Protein AF-A0A8J7K0W6-F1 (afdb_monomer_lite)

pLDDT: mean 81.2, std 17.27, range [36.34, 96.5]

Foldseek 3Di:
DDPDDDDPVQVVVVVVQKHADDPVLLVLLVVVCVVVVQFDWDADPNKIWTAGPVDNVHTQWIQPVHTIGGPVSSVVSVVVVVVVVVVPPDD

Radius of gyration: 14.82 Å; chains: 1; bounding box: 25×44×36 Å

Organism: NCBI:txid2781979

Sequence (91 aa):
MINVNVCSRCIAKRADGLSRASEAMWISALEYVIAERLGTIDEQDGIITVYTGDNPEQILMCNEVGFDIEDTLLETVILKRFKTHKAVSLN

Secondary structure (DSSP, 8-state):
-------HHHHHHHHTTEEE--HHHHHHHHHHHHHHT-EEEEEETTEEEEEESS-TTSEEEE-BTB-EEEHHHHHHHHHHHHHHHTT----

Structure (mmCIF, N/CA/C/O backbone):
data_AF-A0A8J7K0W6-F1
#
_entry.id   AF-A0A8J7K0W6-F1
#
loop_
_atom_site.group_PDB
_atom_site.id
_atom_site.type_symbol
_atom_site.label_atom_id
_atom_site.label_alt_id
_atom_site.label_comp_id
_atom_site.label_asym_id
_atom_site.label_entity_id
_atom_site.label_seq_id
_atom_site.pdbx_PDB_ins_code
_atom_site.Cartn_x
_atom_site.Cartn_y
_atom_site.Cartn_z
_atom_site.occupancy
_atom_site.B_iso_or_equiv
_atom_site.auth_seq_id
_atom_site.auth_comp_id
_atom_site.auth_asym_id
_atom_site.auth_atom_id
_atom_site.pdbx_PDB_model_num
ATOM 1 N N . MET A 1 1 ? 1.271 24.777 -19.746 1.00 41.22 1 MET A N 1
ATOM 2 C CA . MET A 1 1 ? 1.140 23.308 -19.827 1.00 41.22 1 MET A CA 1
ATOM 3 C C . MET A 1 1 ? 2.406 22.721 -19.228 1.00 41.22 1 MET A C 1
ATOM 5 O O . MET A 1 1 ? 3.477 22.996 -19.749 1.00 41.22 1 MET A O 1
ATOM 9 N N . ILE A 1 2 ? 2.312 22.060 -18.074 1.00 36.72 2 ILE A N 1
ATOM 10 C CA . ILE A 1 2 ? 3.480 21.439 -17.435 1.00 36.72 2 ILE A CA 1
ATOM 11 C C . ILE A 1 2 ? 3.722 20.116 -18.160 1.00 36.72 2 ILE A C 1
ATOM 13 O O . ILE A 1 2 ? 2.826 19.276 -18.207 1.00 36.72 2 ILE A O 1
ATOM 17 N N . ASN A 1 3 ? 4.903 19.953 -18.756 1.00 36.34 3 ASN A N 1
ATOM 18 C CA . ASN A 1 3 ? 5.295 18.703 -19.399 1.00 36.34 3 ASN A CA 1
ATOM 19 C C . ASN A 1 3 ? 5.769 17.739 -18.309 1.00 36.34 3 ASN A C 1
ATOM 21 O O . ASN A 1 3 ? 6.909 17.809 -17.852 1.00 36.34 3 ASN A O 1
ATOM 25 N N . VAL A 1 4 ? 4.860 16.888 -17.841 1.00 55.03 4 VAL A N 1
ATOM 26 C CA . VAL A 1 4 ? 5.178 15.847 -16.864 1.00 55.03 4 VAL A CA 1
ATOM 27 C C . VAL A 1 4 ? 5.576 14.595 -17.636 1.00 55.03 4 VAL A C 1
ATOM 29 O O . VAL A 1 4 ? 4.721 13.895 -18.170 1.00 55.03 4 VAL A O 1
ATOM 32 N N . ASN A 1 5 ? 6.877 14.314 -17.698 1.00 55.66 5 ASN A N 1
ATOM 33 C CA . ASN A 1 5 ? 7.371 13.032 -18.192 1.00 55.66 5 ASN A CA 1
ATOM 34 C C . ASN A 1 5 ? 7.375 12.026 -17.040 1.00 55.66 5 ASN A C 1
ATOM 36 O O . ASN A 1 5 ? 8.140 12.155 -16.085 1.00 55.66 5 ASN A O 1
ATOM 40 N N . VAL A 1 6 ? 6.508 11.023 -17.143 1.00 60.06 6 VAL A N 1
ATOM 41 C CA . VAL A 1 6 ? 6.433 9.898 -16.208 1.00 60.06 6 VAL A CA 1
ATOM 42 C C . VAL A 1 6 ? 7.321 8.778 -16.750 1.00 60.06 6 VAL A C 1
ATOM 44 O O . VAL A 1 6 ? 7.254 8.458 -17.936 1.00 60.06 6 VAL A O 1
ATOM 47 N N . CYS A 1 7 ? 8.180 8.185 -15.918 1.00 73.44 7 CYS A N 1
ATOM 48 C CA . CYS A 1 7 ? 9.025 7.083 -16.378 1.00 73.44 7 CYS A CA 1
ATOM 49 C C . CYS A 1 7 ? 8.169 5.849 -16.720 1.00 73.44 7 CYS A C 1
ATOM 51 O O . CYS A 1 7 ? 7.121 5.616 -16.113 1.00 73.44 7 CYS A O 1
ATOM 53 N N . SER A 1 8 ? 8.626 5.031 -17.671 1.00 68.19 8 SER A N 1
ATOM 54 C CA . SER A 1 8 ? 7.897 3.846 -18.156 1.00 68.19 8 SER A CA 1
ATOM 55 C C . SER A 1 8 ? 7.479 2.881 -17.040 1.00 68.19 8 SER A C 1
ATOM 57 O O . SER A 1 8 ? 6.421 2.266 -17.120 1.00 68.19 8 SER A O 1
ATOM 59 N N . ARG A 1 9 ? 8.261 2.802 -15.958 1.00 66.38 9 ARG A N 1
ATOM 60 C CA . ARG A 1 9 ? 7.941 1.997 -14.770 1.00 66.38 9 ARG A CA 1
ATOM 61 C C . ARG A 1 9 ? 6.737 2.517 -13.986 1.00 66.38 9 ARG A C 1
ATOM 63 O O . ARG A 1 9 ? 5.894 1.721 -13.596 1.00 66.38 9 ARG A O 1
ATOM 70 N N . CYS A 1 10 ? 6.633 3.829 -13.779 1.00 67.06 10 CYS A N 1
ATOM 71 C CA . CYS A 1 10 ? 5.470 4.423 -13.113 1.00 67.06 10 CYS A CA 1
ATOM 72 C C . CYS A 1 10 ? 4.197 4.282 -13.966 1.00 67.06 10 CYS A C 1
ATOM 74 O O . CYS A 1 10 ? 3.105 4.194 -13.419 1.00 67.06 10 CYS A O 1
ATOM 76 N N . ILE A 1 11 ? 4.333 4.220 -15.296 1.00 64.88 11 ILE A N 1
ATOM 77 C CA . ILE A 1 11 ? 3.215 3.932 -16.206 1.00 64.88 11 ILE A CA 1
ATOM 78 C C . ILE A 1 11 ? 2.775 2.467 -16.083 1.00 64.88 11 ILE A C 1
ATOM 80 O O . ILE A 1 11 ? 1.581 2.208 -15.985 1.00 64.88 11 ILE A O 1
ATOM 84 N N . ALA A 1 12 ? 3.721 1.522 -16.054 1.00 61.78 12 ALA A N 1
ATOM 85 C CA . ALA A 1 12 ? 3.421 0.096 -15.915 1.00 61.78 12 ALA A CA 1
ATOM 86 C C . ALA A 1 12 ? 2.715 -0.221 -14.585 1.00 61.78 12 ALA A C 1
ATOM 88 O O . ALA A 1 12 ? 1.658 -0.833 -14.593 1.00 61.78 12 ALA A O 1
ATOM 89 N N . LYS A 1 13 ? 3.226 0.287 -13.457 1.00 63.59 13 LYS A N 1
ATOM 90 C CA . LYS A 1 13 ? 2.628 0.058 -12.129 1.00 63.59 13 LYS A CA 1
ATOM 91 C C . LYS A 1 13 ? 1.213 0.616 -11.992 1.00 63.59 13 LYS A C 1
ATOM 93 O O . LYS A 1 13 ? 0.369 -0.004 -11.358 1.00 63.59 13 LYS A O 1
ATOM 98 N N . ARG A 1 14 ? 0.927 1.730 -12.670 1.00 59.72 14 ARG A N 1
ATOM 99 C CA . ARG A 1 14 ? -0.429 2.277 -12.742 1.00 59.72 14 ARG A CA 1
ATOM 100 C C . ARG A 1 14 ? -1.409 1.326 -13.436 1.00 59.72 14 ARG A C 1
ATOM 102 O O . ARG A 1 14 ? -2.581 1.317 -13.085 1.00 59.72 14 ARG A O 1
ATOM 109 N N . ALA A 1 15 ? -0.952 0.533 -14.407 1.00 61.91 15 ALA A N 1
ATOM 110 C CA . ALA A 1 15 ? -1.787 -0.501 -15.020 1.00 61.91 15 ALA A CA 1
ATOM 111 C C . ALA A 1 15 ? -2.087 -1.655 -14.045 1.00 61.91 15 ALA A C 1
ATOM 113 O O . ALA A 1 15 ? -3.154 -2.253 -14.138 1.00 61.91 15 ALA A O 1
ATOM 114 N N . ASP A 1 16 ? -1.195 -1.893 -13.078 1.00 68.69 16 ASP A N 1
ATOM 115 C CA . ASP A 1 16 ? -1.363 -2.871 -11.996 1.00 68.69 16 ASP A CA 1
ATOM 116 C C . ASP A 1 16 ? -2.152 -2.311 -10.789 1.00 68.69 16 ASP A C 1
ATOM 118 O O . ASP A 1 16 ? -2.301 -2.997 -9.781 1.00 68.69 16 ASP A O 1
ATOM 122 N N . GLY A 1 17 ? -2.641 -1.063 -10.858 1.00 79.62 17 GLY A N 1
ATOM 123 C CA . GLY A 1 17 ? -3.367 -0.399 -9.765 1.00 79.62 17 GLY A CA 1
ATOM 124 C C . GLY A 1 17 ? -2.484 0.097 -8.612 1.00 79.62 17 GLY A C 1
ATOM 125 O O . GLY A 1 17 ? -2.993 0.370 -7.526 1.00 79.62 17 GLY A O 1
ATOM 126 N N . LEU A 1 18 ? -1.168 0.203 -8.830 1.00 84.12 18 LEU A N 1
ATOM 127 C CA . LEU A 1 18 ? -0.196 0.646 -7.832 1.00 84.12 18 LEU A CA 1
ATOM 128 C C . LEU A 1 18 ? 0.435 1.991 -8.217 1.00 84.12 18 LEU A C 1
ATOM 130 O O . LEU A 1 18 ? 0.934 2.189 -9.330 1.00 84.12 18 LEU A O 1
ATOM 134 N N . SER A 1 19 ? 0.526 2.884 -7.241 1.00 86.88 19 SER A N 1
ATOM 135 C CA . SER A 1 19 ? 1.210 4.168 -7.327 1.00 86.88 19 SER A CA 1
ATOM 136 C C . SER A 1 19 ? 2.510 4.175 -6.535 1.00 86.88 19 SER A C 1
ATOM 138 O O . SER A 1 19 ? 2.600 3.671 -5.416 1.00 86.88 19 SER A O 1
ATOM 140 N N . ARG A 1 20 ? 3.525 4.838 -7.098 1.00 88.69 20 ARG A N 1
ATOM 141 C CA . ARG A 1 20 ? 4.772 5.124 -6.388 1.00 88.69 20 ARG A CA 1
ATOM 142 C C . ARG A 1 20 ? 4.562 6.271 -5.403 1.00 88.69 20 ARG A C 1
ATOM 144 O O . ARG A 1 20 ? 4.127 7.353 -5.799 1.00 88.69 20 ARG A O 1
ATOM 151 N N . ALA A 1 21 ? 4.958 6.066 -4.157 1.00 88.19 21 ALA A N 1
ATOM 152 C CA . ALA A 1 21 ? 4.832 7.034 -3.080 1.00 88.19 21 ALA A CA 1
ATOM 153 C C . ALA A 1 21 ? 6.195 7.467 -2.513 1.00 88.19 21 ALA A C 1
ATOM 155 O O . ALA A 1 21 ? 7.235 6.860 -2.774 1.00 88.19 21 ALA A O 1
ATOM 156 N N . SER A 1 22 ? 6.196 8.548 -1.730 1.00 89.69 22 SER A N 1
ATOM 157 C CA . SER A 1 22 ? 7.336 8.885 -0.875 1.00 89.69 22 SER A CA 1
ATOM 158 C C . SER A 1 22 ? 7.375 7.968 0.347 1.00 89.69 22 SER A C 1
ATOM 160 O O . SER A 1 22 ? 6.343 7.448 0.766 1.00 89.69 22 SER A O 1
ATOM 162 N N . GLU A 1 23 ? 8.545 7.838 0.972 1.00 92.12 23 GLU A N 1
ATOM 163 C CA . GLU A 1 23 ? 8.715 7.083 2.223 1.00 92.12 23 GLU A CA 1
ATOM 164 C C . GLU A 1 23 ? 7.731 7.531 3.308 1.00 92.12 23 GLU A C 1
ATOM 166 O O . GLU A 1 23 ? 7.071 6.716 3.941 1.00 92.12 23 GLU A O 1
ATOM 171 N N . ALA A 1 24 ? 7.544 8.844 3.464 1.00 90.56 24 ALA A N 1
ATOM 172 C CA . ALA A 1 24 ? 6.603 9.383 4.437 1.00 90.56 24 ALA A CA 1
ATOM 173 C C . ALA A 1 24 ? 5.158 8.920 4.175 1.00 90.56 24 ALA A C 1
ATOM 175 O O . ALA A 1 24 ? 4.422 8.650 5.125 1.00 90.56 24 ALA A O 1
ATOM 176 N N . MET A 1 25 ? 4.731 8.841 2.907 1.00 91.56 25 MET A N 1
ATOM 177 C CA . MET A 1 25 ? 3.393 8.338 2.565 1.00 91.56 25 MET A CA 1
ATOM 178 C C . MET A 1 25 ? 3.296 6.831 2.737 1.00 91.56 25 MET A C 1
ATOM 180 O O . MET A 1 25 ? 2.278 6.360 3.233 1.00 91.56 25 MET A O 1
ATOM 184 N N . TRP A 1 26 ? 4.360 6.101 2.414 1.00 95.06 26 TRP A N 1
ATOM 185 C CA . TRP A 1 26 ? 4.449 4.676 2.697 1.00 95.06 26 TRP A CA 1
ATOM 186 C C . TRP A 1 26 ? 4.262 4.392 4.183 1.00 95.06 26 TRP A C 1
ATOM 188 O O . TRP A 1 26 ? 3.394 3.602 4.535 1.00 95.06 26 TRP A O 1
ATOM 198 N N . ILE A 1 27 ? 4.995 5.091 5.056 1.00 95.00 27 ILE A N 1
ATOM 199 C CA . ILE A 1 27 ? 4.923 4.873 6.511 1.00 95.00 27 ILE A CA 1
ATOM 200 C C . ILE A 1 27 ? 3.497 5.119 6.995 1.00 95.00 27 ILE A C 1
ATOM 202 O O . ILE A 1 27 ? 2.926 4.303 7.708 1.00 95.00 27 ILE A O 1
ATOM 206 N N . SER A 1 28 ? 2.883 6.197 6.508 1.00 94.12 28 SER A N 1
ATOM 207 C CA . SER A 1 28 ? 1.497 6.539 6.846 1.00 94.12 28 SER A CA 1
ATOM 208 C C . SER A 1 28 ? 0.501 5.477 6.395 1.00 94.12 28 SER A C 1
ATOM 210 O O . SER A 1 28 ? -0.477 5.215 7.090 1.00 94.12 28 SER A O 1
ATOM 212 N N . ALA A 1 29 ? 0.717 4.898 5.213 1.00 95.19 29 ALA A N 1
ATOM 213 C CA . ALA A 1 29 ? -0.135 3.847 4.687 1.00 95.19 29 ALA A CA 1
ATOM 214 C C . ALA A 1 29 ? 0.044 2.540 5.461 1.00 95.19 29 ALA A C 1
ATOM 216 O O . ALA A 1 29 ? -0.956 1.906 5.788 1.00 95.19 29 ALA A O 1
ATOM 217 N N . LEU A 1 30 ? 1.274 2.175 5.834 1.00 96.19 30 LEU A N 1
ATOM 218 C CA . LEU A 1 30 ? 1.514 0.997 6.665 1.00 96.19 30 LEU A CA 1
ATOM 219 C C . LEU A 1 30 ? 0.861 1.153 8.043 1.00 96.19 30 LEU A C 1
ATOM 221 O O . LEU A 1 30 ? 0.127 0.269 8.478 1.00 96.19 30 LEU A O 1
ATOM 225 N N . GLU A 1 31 ? 1.092 2.283 8.715 1.00 95.19 31 GLU A N 1
ATOM 226 C CA . GLU A 1 31 ? 0.461 2.598 10.004 1.00 95.19 31 GLU A CA 1
ATOM 227 C C . GLU A 1 31 ? -1.061 2.480 9.912 1.00 95.19 31 GLU A C 1
ATOM 229 O O . GLU A 1 31 ? -1.707 1.913 10.794 1.00 95.19 31 GLU A O 1
ATOM 234 N N . TYR A 1 32 ? -1.629 2.975 8.811 1.00 94.12 32 TYR A N 1
ATOM 235 C CA . TYR A 1 32 ? -3.053 2.901 8.541 1.00 94.12 32 TYR A CA 1
ATOM 236 C C . TYR A 1 32 ? -3.555 1.461 8.361 1.00 94.12 32 TYR A C 1
ATOM 238 O O . TYR A 1 32 ? -4.535 1.069 8.998 1.00 94.12 32 TYR A O 1
ATOM 246 N N . VAL A 1 33 ? -2.868 0.658 7.544 1.00 94.44 33 VAL A N 1
ATOM 247 C CA . VAL A 1 33 ? -3.173 -0.768 7.343 1.00 94.44 33 VAL A CA 1
ATOM 248 C C . VAL A 1 33 ? -3.144 -1.527 8.667 1.00 94.44 33 VAL A C 1
ATOM 250 O O . VAL A 1 33 ? -4.051 -2.318 8.928 1.00 94.44 33 VAL A O 1
ATOM 253 N N . ILE A 1 34 ? -2.132 -1.285 9.506 1.00 94.06 34 ILE A N 1
ATOM 254 C CA . ILE A 1 34 ? -1.981 -1.935 10.815 1.00 94.06 34 ILE A CA 1
ATOM 255 C C . ILE A 1 34 ? -3.127 -1.536 11.747 1.00 94.06 34 ILE A C 1
ATOM 257 O O . ILE A 1 34 ? -3.749 -2.401 12.366 1.00 94.06 34 ILE A O 1
ATOM 261 N N . ALA A 1 35 ? -3.419 -0.236 11.844 1.00 93.31 35 ALA A N 1
ATOM 262 C CA . ALA A 1 35 ? -4.440 0.288 12.746 1.00 93.31 35 ALA A CA 1
ATOM 263 C C . ALA A 1 35 ? -5.842 -0.250 12.420 1.00 93.31 35 ALA A C 1
ATOM 265 O O . ALA A 1 35 ? -6.589 -0.615 13.328 1.00 93.31 35 ALA A O 1
ATOM 266 N N . GLU A 1 36 ? -6.182 -0.335 11.134 1.00 93.69 36 GLU A N 1
ATOM 267 C CA . GLU A 1 36 ? -7.503 -0.774 10.663 1.00 93.69 36 GLU A CA 1
ATOM 268 C C . GLU A 1 36 ? -7.555 -2.272 10.307 1.00 93.69 36 GLU A C 1
ATOM 270 O O . GLU A 1 36 ? -8.606 -2.773 9.914 1.00 93.69 36 GLU A O 1
ATOM 275 N N . ARG A 1 37 ? -6.439 -3.001 10.454 1.00 92.50 37 ARG A N 1
ATOM 276 C CA . ARG A 1 37 ? -6.310 -4.440 10.147 1.00 92.50 37 ARG A CA 1
ATOM 277 C C . ARG A 1 37 ? -6.735 -4.800 8.718 1.00 92.50 37 ARG A C 1
ATOM 279 O O . ARG A 1 37 ? -7.440 -5.781 8.502 1.00 92.50 37 ARG A O 1
ATOM 286 N N . LEU A 1 38 ? -6.300 -4.007 7.739 1.00 91.88 38 LEU A N 1
ATOM 287 C CA . LEU A 1 38 ? -6.736 -4.144 6.338 1.00 91.88 38 LEU A CA 1
ATOM 288 C C . LEU A 1 38 ? -6.038 -5.269 5.568 1.00 91.88 38 LEU A C 1
ATOM 290 O O . LEU A 1 38 ? -6.448 -5.598 4.454 1.00 91.88 38 LEU A O 1
ATOM 294 N N . GLY A 1 39 ? -4.962 -5.829 6.119 1.00 91.25 39 GLY A N 1
ATOM 295 C CA . GLY A 1 39 ? -4.112 -6.736 5.372 1.00 91.25 39 GLY A CA 1
ATOM 296 C C . GLY A 1 39 ? -3.234 -7.640 6.215 1.00 91.25 39 GLY A C 1
ATOM 297 O O . GLY A 1 39 ? -3.057 -7.436 7.417 1.00 91.25 39 GLY A O 1
ATOM 298 N N . THR A 1 40 ? -2.671 -8.634 5.535 1.00 94.69 40 THR A N 1
ATOM 299 C CA . THR A 1 40 ? -1.626 -9.512 6.066 1.00 94.69 40 THR A CA 1
ATOM 300 C C . THR A 1 40 ? -0.270 -8.960 5.653 1.00 94.69 40 THR A C 1
ATOM 302 O O . THR A 1 40 ? -0.067 -8.640 4.483 1.00 94.69 40 THR A O 1
ATOM 305 N N . ILE A 1 41 ? 0.644 -8.838 6.613 1.00 95.31 41 ILE A N 1
ATOM 306 C CA . ILE A 1 41 ? 1.993 -8.312 6.402 1.00 95.31 41 ILE A CA 1
ATOM 307 C C . ILE A 1 41 ? 2.959 -9.491 6.317 1.00 95.31 41 ILE A C 1
ATOM 309 O O . ILE A 1 41 ? 3.032 -10.290 7.250 1.00 95.31 41 ILE A O 1
ATOM 313 N N . ASP A 1 42 ? 3.687 -9.577 5.2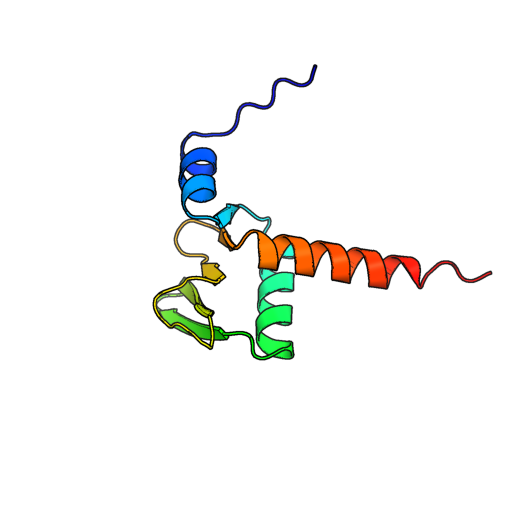10 1.00 95.12 42 ASP A N 1
ATOM 314 C CA . ASP A 1 42 ? 4.789 -10.511 4.992 1.00 95.12 42 ASP A CA 1
ATOM 315 C C . ASP A 1 42 ? 6.101 -9.723 4.922 1.00 95.12 42 ASP A C 1
ATOM 317 O O . ASP A 1 42 ? 6.206 -8.747 4.173 1.00 95.12 42 ASP A O 1
ATOM 321 N N . GLU A 1 43 ? 7.079 -10.124 5.731 1.00 96.06 43 GLU A N 1
ATOM 322 C CA . GLU A 1 43 ? 8.392 -9.487 5.813 1.00 96.06 43 GLU A CA 1
ATOM 323 C C . GLU A 1 43 ? 9.487 -10.518 5.539 1.00 96.06 43 GLU A C 1
ATOM 325 O O . GLU A 1 43 ? 9.657 -11.481 6.292 1.00 96.06 43 GLU A O 1
ATOM 330 N N . GLN A 1 44 ? 10.243 -10.304 4.463 1.00 94.75 44 GLN A N 1
ATOM 331 C CA . GLN A 1 44 ? 11.333 -11.180 4.034 1.00 94.75 44 GLN A CA 1
ATOM 332 C C . GLN A 1 44 ? 12.507 -10.331 3.554 1.00 94.75 44 GLN A C 1
ATOM 334 O O . GLN A 1 44 ? 12.341 -9.473 2.697 1.00 94.75 44 GLN A O 1
ATOM 339 N N . ASP A 1 45 ? 13.698 -10.537 4.120 1.00 93.69 45 ASP A N 1
ATOM 340 C CA . ASP A 1 45 ? 14.927 -9.821 3.736 1.00 93.69 45 ASP A CA 1
ATOM 341 C C . ASP A 1 45 ? 14.799 -8.277 3.721 1.00 93.69 45 ASP A C 1
ATOM 343 O O . ASP A 1 45 ? 15.416 -7.585 2.912 1.00 93.69 45 ASP A O 1
ATOM 347 N N . GLY A 1 46 ? 13.986 -7.712 4.625 1.00 91.25 46 GLY A N 1
ATOM 348 C CA . GLY A 1 46 ? 13.706 -6.268 4.696 1.00 91.25 46 GLY A CA 1
ATOM 349 C C . GLY A 1 46 ? 12.701 -5.762 3.651 1.00 91.25 46 GLY A C 1
ATOM 350 O O . GLY A 1 46 ? 12.388 -4.566 3.607 1.00 91.25 46 GLY A O 1
ATOM 351 N N . ILE A 1 47 ? 12.170 -6.667 2.829 1.00 95.31 47 ILE A N 1
ATOM 352 C CA . ILE A 1 47 ? 11.049 -6.419 1.935 1.00 95.31 47 ILE A CA 1
ATOM 353 C C . ILE A 1 47 ? 9.763 -6.659 2.715 1.00 95.31 47 ILE A C 1
ATOM 355 O O . ILE A 1 47 ? 9.530 -7.747 3.230 1.00 95.31 47 ILE A O 1
ATOM 359 N N . ILE A 1 48 ? 8.919 -5.637 2.769 1.00 96.50 48 ILE A N 1
ATOM 360 C CA . ILE A 1 48 ? 7.581 -5.690 3.336 1.00 96.50 48 ILE A CA 1
ATOM 361 C C . ILE A 1 48 ? 6.599 -5.707 2.174 1.00 96.50 48 ILE A C 1
ATOM 363 O O . ILE A 1 48 ? 6.549 -4.757 1.385 1.00 96.50 48 ILE A O 1
ATOM 367 N N . THR A 1 49 ? 5.789 -6.758 2.112 1.00 95.94 49 THR A N 1
ATOM 368 C CA . THR A 1 49 ? 4.639 -6.851 1.214 1.00 95.94 49 THR A CA 1
ATOM 369 C C . THR A 1 49 ? 3.378 -7.009 2.043 1.00 95.94 49 THR A C 1
ATOM 371 O O . THR A 1 49 ? 3.292 -7.842 2.941 1.00 95.94 49 THR A O 1
ATOM 374 N N . VAL A 1 50 ? 2.389 -6.176 1.751 1.00 96.25 50 VAL A N 1
ATOM 375 C CA . VAL A 1 50 ? 1.083 -6.213 2.396 1.00 96.25 50 VAL A CA 1
ATOM 376 C C . VAL A 1 50 ? 0.077 -6.721 1.384 1.00 96.25 50 VAL A C 1
ATOM 378 O O . VAL A 1 50 ? -0.071 -6.131 0.313 1.00 96.25 50 VAL A O 1
ATOM 381 N N . TYR A 1 51 ? -0.651 -7.764 1.752 1.00 94.62 51 TYR A N 1
ATOM 382 C CA . TYR A 1 51 ? -1.754 -8.310 0.968 1.00 94.62 51 TYR A CA 1
ATOM 383 C C . TYR A 1 51 ? -3.089 -7.916 1.588 1.00 94.62 51 TYR A C 1
ATOM 385 O O . TYR A 1 51 ? -3.163 -7.710 2.801 1.00 94.62 51 TYR A O 1
ATOM 393 N N . THR A 1 52 ? -4.152 -7.821 0.790 1.00 91.12 52 THR A N 1
ATOM 394 C CA . THR A 1 52 ? -5.498 -7.579 1.335 1.00 91.12 52 THR A CA 1
ATOM 395 C C . THR A 1 52 ? -5.893 -8.692 2.310 1.00 91.12 52 THR A C 1
ATOM 397 O O . THR A 1 52 ? -5.513 -9.850 2.129 1.00 91.12 52 THR A O 1
ATOM 400 N N . GLY A 1 53 ? -6.659 -8.354 3.350 1.00 81.38 53 GLY A N 1
ATOM 401 C CA . GLY A 1 53 ? -7.145 -9.346 4.315 1.00 81.38 53 GLY A CA 1
ATOM 402 C C . GLY A 1 53 ? -8.085 -10.384 3.692 1.00 81.38 53 GLY A C 1
ATOM 403 O O . GLY A 1 53 ? -8.106 -11.532 4.128 1.00 81.38 53 GLY A O 1
ATOM 404 N N . ASP A 1 54 ? -8.813 -9.988 2.646 1.00 83.50 54 ASP A N 1
ATOM 405 C CA . ASP A 1 54 ? -9.845 -10.807 2.005 1.00 83.50 54 ASP A CA 1
ATOM 406 C C . ASP A 1 54 ? -9.303 -11.656 0.841 1.00 83.50 54 ASP A C 1
ATOM 408 O O . ASP A 1 54 ? -9.893 -12.679 0.490 1.00 83.50 54 ASP A O 1
ATOM 412 N N . ASN A 1 55 ? -8.179 -11.247 0.240 1.00 83.62 55 ASN A N 1
ATOM 413 C CA . ASN A 1 55 ? -7.530 -11.942 -0.867 1.00 83.62 55 ASN A CA 1
ATOM 414 C C . ASN A 1 55 ? -5.987 -11.845 -0.776 1.00 83.62 55 ASN A C 1
ATOM 416 O O . ASN A 1 55 ? -5.413 -10.809 -1.137 1.00 83.62 55 ASN A O 1
ATOM 420 N N . PRO A 1 56 ? -5.299 -12.932 -0.376 1.00 79.50 56 PRO A N 1
ATOM 421 C CA . PRO A 1 56 ? -3.839 -12.978 -0.274 1.00 79.50 56 PRO A CA 1
ATOM 422 C C . PRO A 1 56 ? -3.091 -12.803 -1.603 1.00 79.50 56 PRO A C 1
ATOM 424 O O . PRO A 1 56 ? -1.884 -12.609 -1.587 1.00 79.50 56 PRO A O 1
ATOM 427 N N . GLU A 1 57 ? -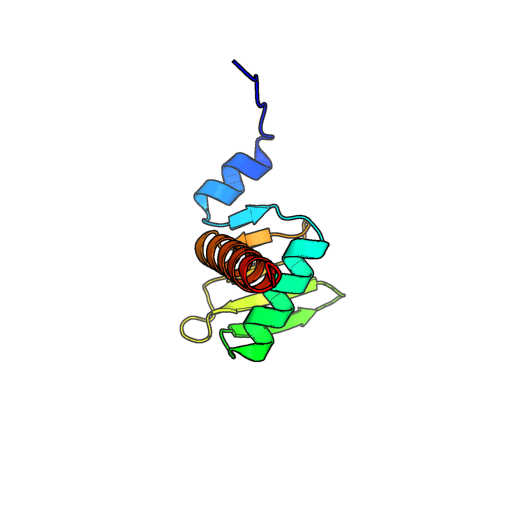3.766 -12.879 -2.753 1.00 84.56 57 GLU A N 1
ATOM 428 C CA . GLU A 1 57 ? -3.135 -12.656 -4.062 1.00 84.56 57 GLU A CA 1
ATOM 429 C C . GLU A 1 57 ? -3.059 -11.168 -4.434 1.00 84.56 57 GLU A C 1
ATOM 431 O O . GLU A 1 57 ? -2.298 -10.779 -5.320 1.00 84.56 57 GLU A O 1
ATOM 436 N N . GLN A 1 58 ? -3.840 -10.315 -3.762 1.00 89.12 58 GLN A N 1
ATOM 437 C CA . GLN A 1 58 ? -3.904 -8.891 -4.065 1.00 89.12 58 GLN A CA 1
ATOM 438 C C . GLN A 1 58 ? -2.983 -8.092 -3.144 1.00 89.12 58 GLN A C 1
ATOM 440 O O . GLN A 1 58 ? -3.183 -8.045 -1.930 1.00 89.12 58 GLN A O 1
ATOM 445 N N . ILE A 1 59 ? -2.005 -7.411 -3.739 1.00 92.75 59 ILE A N 1
ATOM 446 C CA . ILE A 1 59 ? -1.060 -6.547 -3.029 1.00 92.75 59 ILE A CA 1
ATOM 447 C C . ILE A 1 59 ? -1.707 -5.184 -2.750 1.00 92.75 59 ILE A C 1
ATOM 449 O O . ILE A 1 59 ? -2.214 -4.529 -3.657 1.00 92.75 59 ILE A O 1
ATOM 453 N N . LEU A 1 60 ? -1.638 -4.742 -1.495 1.00 94.88 60 LEU A N 1
ATOM 454 C CA . LEU A 1 60 ? -1.993 -3.392 -1.054 1.00 94.88 60 LEU A CA 1
ATOM 455 C C . LEU A 1 60 ? -0.801 -2.437 -1.099 1.00 94.88 60 LEU A C 1
ATOM 457 O O . LEU A 1 60 ? -0.959 -1.269 -1.434 1.00 94.88 60 LEU A O 1
ATOM 461 N N . MET A 1 61 ? 0.387 -2.898 -0.719 1.00 95.81 61 MET A N 1
ATOM 462 C CA . MET A 1 61 ? 1.614 -2.102 -0.777 1.00 95.81 61 MET A CA 1
ATOM 463 C C . MET A 1 61 ? 2.849 -2.996 -0.681 1.00 95.81 61 MET A C 1
ATOM 465 O O . MET A 1 61 ? 2.801 -4.063 -0.073 1.00 95.81 61 MET A O 1
ATOM 469 N N . CYS A 1 62 ? 3.958 -2.567 -1.278 1.00 95.50 62 CYS A N 1
ATOM 470 C CA . CYS A 1 62 ? 5.231 -3.289 -1.284 1.00 95.50 62 CYS A CA 1
ATOM 471 C C . CYS A 1 62 ? 6.403 -2.296 -1.336 1.00 95.50 62 CYS A C 1
ATOM 473 O O . CYS A 1 62 ? 6.262 -1.211 -1.906 1.00 95.50 62 CYS A O 1
ATOM 475 N N . ASN A 1 63 ? 7.551 -2.637 -0.745 1.00 94.88 63 ASN A N 1
ATOM 476 C CA . ASN A 1 63 ? 8.769 -1.815 -0.805 1.00 94.88 63 ASN A CA 1
ATOM 477 C C . ASN A 1 63 ? 9.925 -2.426 -1.639 1.00 94.88 63 ASN A C 1
ATOM 479 O O . ASN A 1 63 ? 10.960 -1.771 -1.763 1.00 94.88 63 ASN A O 1
ATOM 483 N N . GLU A 1 64 ? 9.769 -3.620 -2.233 1.00 91.06 64 GLU A N 1
ATOM 484 C CA . GLU A 1 64 ? 10.847 -4.382 -2.906 1.00 91.06 64 GLU A CA 1
ATOM 485 C C . GLU A 1 64 ? 11.630 -3.553 -3.930 1.00 91.06 64 GLU A C 1
ATOM 487 O O . GLU A 1 64 ? 12.859 -3.539 -3.966 1.00 91.06 64 GLU A O 1
ATOM 492 N N . VAL A 1 65 ? 10.906 -2.821 -4.772 1.00 85.00 65 VAL A N 1
ATOM 493 C CA . VAL A 1 65 ? 11.480 -1.997 -5.842 1.00 85.00 65 VAL A CA 1
ATOM 494 C C . VAL A 1 65 ? 11.222 -0.512 -5.599 1.00 85.00 65 VAL A C 1
ATOM 496 O O . VAL A 1 65 ? 11.116 0.255 -6.560 1.00 85.00 65 VAL A O 1
ATOM 499 N N . GLY A 1 66 ? 11.086 -0.122 -4.326 1.00 87.25 66 GLY A N 1
ATOM 500 C CA . GLY A 1 66 ? 10.652 1.186 -3.819 1.00 87.25 66 GLY A CA 1
ATOM 501 C C . GLY A 1 66 ? 9.210 1.163 -3.293 1.00 87.25 66 GLY A C 1
ATOM 502 O O . GLY A 1 66 ? 8.538 0.146 -3.385 1.00 87.25 66 GLY A O 1
ATOM 503 N N . PHE A 1 67 ? 8.720 2.293 -2.783 1.00 92.38 67 PHE A N 1
ATOM 504 C CA . PHE A 1 67 ? 7.442 2.388 -2.069 1.00 92.38 67 PHE A CA 1
ATOM 505 C C . PHE A 1 67 ? 6.212 2.401 -2.990 1.00 92.38 67 PHE A C 1
ATOM 507 O O . PHE A 1 67 ? 5.735 3.468 -3.380 1.00 92.38 67 PHE A O 1
ATOM 514 N N . ASP A 1 68 ? 5.706 1.222 -3.333 1.00 93.31 68 ASP A N 1
ATOM 515 C CA . ASP A 1 68 ? 4.481 1.044 -4.117 1.00 93.31 68 ASP A CA 1
ATOM 516 C C . ASP A 1 68 ? 3.272 0.853 -3.192 1.00 93.31 68 ASP A C 1
ATOM 518 O O . ASP A 1 68 ? 3.347 0.118 -2.207 1.00 93.31 68 ASP A O 1
ATOM 522 N N . ILE A 1 69 ? 2.161 1.523 -3.502 1.00 93.88 69 ILE A N 1
ATOM 523 C CA . ILE A 1 69 ? 0.915 1.512 -2.721 1.00 93.88 69 ILE A CA 1
ATOM 524 C C . ILE A 1 69 ? -0.262 1.463 -3.693 1.00 93.88 69 ILE A C 1
ATOM 526 O O . ILE A 1 69 ? -0.257 2.183 -4.687 1.00 93.88 69 ILE A O 1
ATOM 530 N N . GLU A 1 70 ? -1.266 0.644 -3.409 1.00 95.00 70 GLU A N 1
ATOM 531 C CA . GLU A 1 70 ? -2.518 0.591 -4.160 1.00 95.00 70 GLU A CA 1
ATOM 532 C C . GLU A 1 70 ? -3.217 1.957 -4.152 1.00 95.00 70 GLU A C 1
ATOM 534 O O . GLU A 1 70 ? -3.217 2.675 -3.147 1.00 95.00 70 GLU A O 1
ATOM 539 N N . ASP A 1 71 ? -3.758 2.343 -5.307 1.00 89.69 71 ASP A N 1
ATOM 540 C CA . ASP A 1 71 ? -4.257 3.697 -5.557 1.00 89.69 71 ASP A CA 1
ATOM 541 C C . ASP A 1 71 ? -5.344 4.119 -4.553 1.00 89.69 71 ASP A C 1
ATOM 543 O O . ASP A 1 71 ? -5.291 5.227 -4.009 1.00 89.69 71 ASP A O 1
ATOM 547 N N . THR A 1 72 ? -6.295 3.234 -4.254 1.00 90.44 72 THR A N 1
ATOM 548 C CA . THR A 1 72 ? -7.405 3.495 -3.323 1.00 90.44 72 THR A CA 1
ATOM 549 C C . THR A 1 72 ? -6.910 3.645 -1.885 1.00 90.44 72 THR A C 1
ATOM 551 O O . THR A 1 72 ? -7.366 4.530 -1.146 1.00 90.44 72 THR A O 1
ATOM 554 N N . LEU A 1 73 ? -5.951 2.816 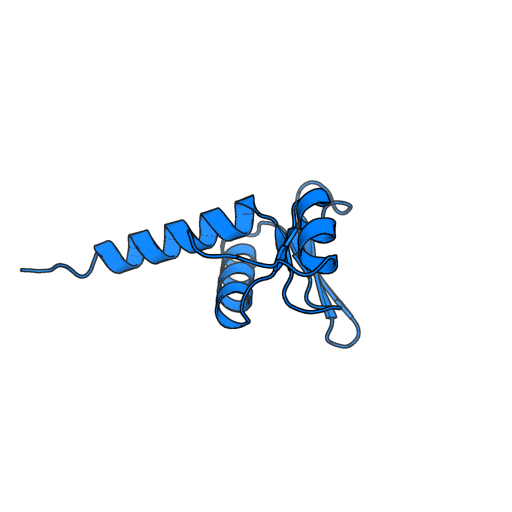-1.469 1.00 93.00 73 LEU A N 1
ATOM 555 C CA . LEU A 1 73 ? -5.282 2.923 -0.176 1.00 93.00 73 LEU A CA 1
ATOM 556 C C . LEU A 1 73 ? -4.535 4.257 -0.061 1.00 93.00 73 LEU A C 1
ATOM 558 O O . LEU A 1 73 ? -4.695 4.972 0.935 1.00 93.00 73 LEU A O 1
ATOM 562 N N . LEU A 1 74 ? -3.768 4.627 -1.086 1.00 92.81 74 LEU A N 1
ATOM 563 C CA . LEU A 1 74 ? -3.031 5.886 -1.120 1.00 92.81 74 LEU A CA 1
ATOM 564 C C . LEU A 1 74 ? -3.976 7.095 -1.052 1.00 92.81 74 LEU A C 1
ATOM 566 O O . LEU A 1 74 ? -3.760 7.996 -0.237 1.00 92.81 74 LEU A O 1
ATOM 570 N N . GLU A 1 75 ? -5.049 7.104 -1.846 1.00 91.19 75 GLU A N 1
ATOM 571 C CA . GLU A 1 75 ? -6.072 8.155 -1.811 1.00 91.19 75 GLU A CA 1
ATOM 572 C C . GLU A 1 75 ? -6.704 8.269 -0.417 1.00 91.19 75 GLU A C 1
ATOM 574 O O . GLU A 1 75 ? -6.807 9.365 0.145 1.00 91.19 75 GLU A O 1
ATOM 579 N N . THR A 1 76 ? -7.062 7.135 0.186 1.00 91.69 76 THR A N 1
ATOM 580 C CA . THR A 1 76 ? -7.665 7.083 1.523 1.00 91.69 76 THR A CA 1
ATOM 581 C C . THR A 1 76 ? -6.751 7.703 2.577 1.00 91.69 76 THR A C 1
ATOM 583 O O . THR A 1 76 ? -7.198 8.528 3.383 1.00 91.69 76 THR A O 1
ATOM 586 N N . VAL A 1 77 ? -5.467 7.344 2.566 1.00 90.00 77 VAL A N 1
ATOM 587 C CA . VAL A 1 77 ? -4.462 7.853 3.511 1.00 90.00 77 VAL A CA 1
ATOM 588 C C . 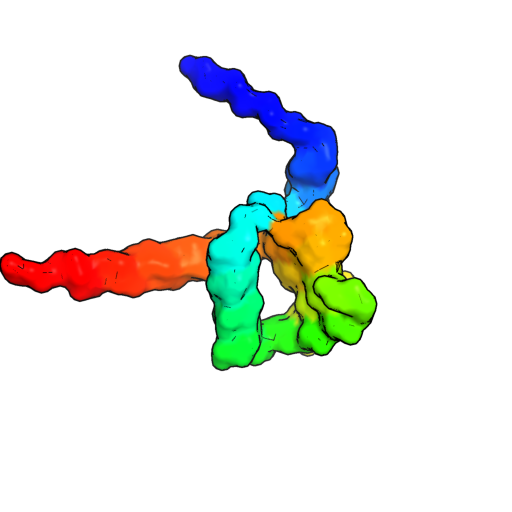VAL A 1 77 ? -4.256 9.358 3.328 1.00 90.00 77 VAL A C 1
ATOM 590 O O . VAL A 1 77 ? -4.240 10.102 4.315 1.00 90.00 77 VAL A O 1
ATOM 593 N N . ILE A 1 78 ? -4.177 9.832 2.081 1.00 88.25 78 ILE A N 1
ATOM 594 C CA . ILE A 1 78 ? -4.081 11.262 1.755 1.00 88.25 78 ILE A CA 1
ATOM 595 C C . ILE A 1 78 ? -5.295 12.020 2.312 1.00 88.25 78 ILE A C 1
ATOM 597 O O . ILE A 1 78 ? -5.140 13.017 3.024 1.00 88.25 78 ILE A O 1
ATOM 601 N N . LEU A 1 79 ? -6.510 11.536 2.047 1.00 88.38 79 LEU A N 1
ATOM 602 C CA . LEU A 1 79 ? -7.744 12.170 2.512 1.00 88.38 79 LEU A CA 1
ATOM 603 C C . LEU A 1 79 ? -7.862 12.164 4.041 1.00 88.38 79 LEU A C 1
ATOM 605 O O . LEU A 1 79 ? -8.286 13.171 4.617 1.00 88.38 79 LEU A O 1
ATOM 609 N N . LYS A 1 80 ? -7.478 11.071 4.716 1.00 83.56 80 LYS A N 1
ATOM 610 C CA . LYS A 1 80 ? -7.456 11.006 6.188 1.00 83.56 80 LYS A CA 1
ATOM 611 C C . LYS A 1 80 ? -6.497 12.045 6.766 1.00 83.56 80 LYS A C 1
ATOM 613 O O . LYS A 1 80 ? -6.899 12.774 7.672 1.00 83.56 80 LYS A O 1
ATOM 618 N N . ARG A 1 81 ? -5.297 12.195 6.194 1.00 76.00 81 ARG A N 1
ATOM 619 C CA . ARG A 1 81 ? -4.330 13.223 6.617 1.00 76.00 81 ARG A CA 1
ATOM 620 C C . ARG A 1 81 ? -4.830 14.649 6.398 1.00 76.00 81 ARG A C 1
ATOM 622 O O . ARG A 1 81 ? -4.704 15.489 7.286 1.00 76.00 81 ARG A O 1
ATOM 629 N N . PHE A 1 82 ? -5.457 14.947 5.263 1.00 71.12 82 PHE A N 1
ATOM 630 C CA . PHE A 1 82 ? -6.032 16.281 5.052 1.00 71.12 82 PHE A CA 1
ATOM 631 C C . PHE A 1 82 ? -7.198 16.584 6.004 1.00 71.12 82 PHE A C 1
ATOM 633 O O . PHE A 1 82 ? -7.350 17.726 6.448 1.00 71.12 82 PHE A O 1
ATOM 640 N N . LYS A 1 83 ? -8.012 15.581 6.357 1.00 63.31 83 LYS A N 1
ATOM 641 C CA . LYS A 1 83 ? -9.109 15.747 7.324 1.00 63.31 83 LYS A CA 1
ATOM 642 C C . LYS A 1 83 ? -8.602 16.015 8.742 1.00 63.31 83 LYS A C 1
ATOM 644 O O . LYS A 1 83 ? -9.183 16.862 9.415 1.00 63.31 83 LYS A O 1
ATOM 649 N N . THR A 1 84 ? -7.516 15.377 9.180 1.00 58.19 84 THR A N 1
ATOM 650 C CA . THR A 1 84 ? -6.903 15.677 10.486 1.00 58.19 84 THR A CA 1
ATOM 651 C C . THR A 1 84 ? -6.278 17.071 10.537 1.00 58.19 84 THR A C 1
ATOM 653 O O . THR A 1 84 ? -6.385 17.737 11.563 1.00 58.19 84 THR A O 1
ATOM 656 N N . HIS A 1 85 ? -5.724 17.584 9.433 1.00 54.88 85 HIS A N 1
ATOM 657 C CA . HIS A 1 85 ? -5.196 18.956 9.387 1.00 54.88 85 HIS A CA 1
ATOM 658 C C . HIS A 1 85 ? -6.276 20.052 9.363 1.00 54.88 85 HIS A C 1
ATOM 660 O O . HIS A 1 85 ? -6.031 21.153 9.854 1.00 54.88 85 HIS A O 1
ATOM 666 N N . LYS A 1 86 ? -7.490 19.770 8.866 1.00 46.22 86 LYS A N 1
ATOM 667 C CA . LYS A 1 86 ? -8.610 20.733 8.899 1.00 46.22 86 LYS A CA 1
ATOM 668 C C . LYS A 1 86 ? -9.172 20.988 10.305 1.00 46.22 86 LYS A C 1
ATOM 670 O O . LYS A 1 86 ? -9.887 21.968 10.487 1.00 46.22 86 LYS A O 1
ATOM 675 N N . ALA A 1 87 ? -8.847 20.147 11.289 1.00 47.44 87 ALA A N 1
AT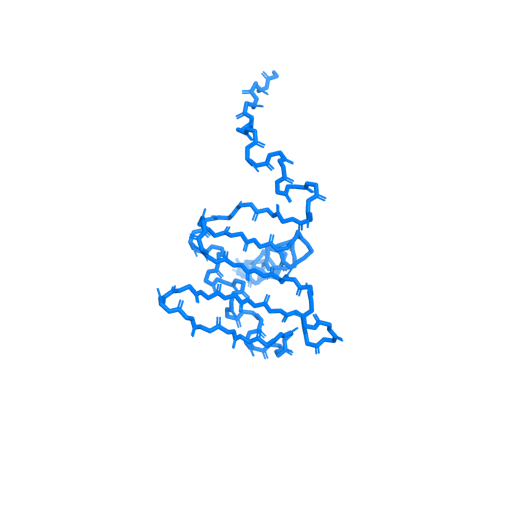OM 676 C CA . ALA A 1 87 ? -9.258 20.341 12.680 1.00 47.44 87 ALA A CA 1
ATOM 677 C C . ALA A 1 87 ? -8.394 21.371 13.438 1.00 47.44 87 ALA A C 1
ATOM 679 O O . ALA A 1 87 ? -8.760 21.779 14.537 1.00 47.44 87 ALA A O 1
ATOM 680 N N . VAL A 1 88 ? -7.287 21.843 12.847 1.00 48.81 88 VAL A N 1
ATOM 681 C CA . VAL A 1 88 ? -6.477 22.949 13.383 1.00 48.81 88 VAL A CA 1
ATOM 682 C C . VAL A 1 88 ? -6.779 24.225 12.597 1.00 48.81 88 VAL A C 1
ATOM 684 O O . VAL A 1 88 ? -5.956 24.797 11.891 1.00 48.81 88 VAL A O 1
ATOM 687 N N . SER A 1 89 ? -8.024 24.666 12.681 1.00 50.69 89 SER A N 1
ATOM 688 C CA . SER A 1 89 ? -8.383 26.071 12.497 1.00 50.69 89 SER A CA 1
ATOM 689 C C . SER A 1 89 ? -9.301 26.422 13.653 1.00 50.69 89 SER A C 1
ATOM 691 O O . SER A 1 8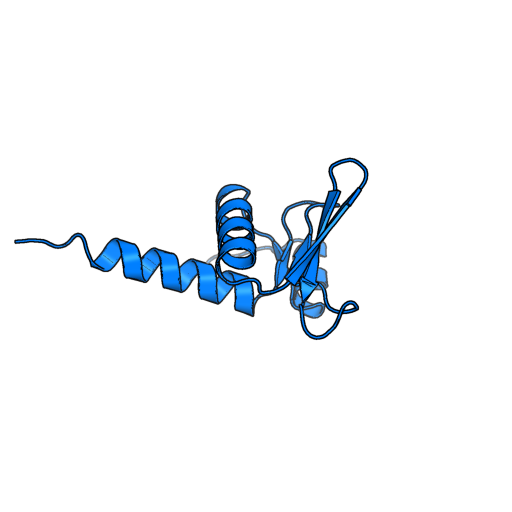9 ? -10.520 26.458 13.527 1.00 50.69 89 SER A O 1
ATOM 693 N N . LEU A 1 90 ? -8.675 26.548 14.823 1.00 42.38 90 LEU A N 1
ATOM 694 C CA . LEU A 1 90 ? -9.286 27.102 16.017 1.00 42.38 90 LEU A CA 1
ATOM 695 C C . LEU A 1 90 ? -9.005 28.606 16.026 1.00 42.38 90 LEU A C 1
ATOM 697 O O . LEU A 1 90 ? -7.842 28.991 16.096 1.00 42.38 90 LEU A O 1
ATOM 701 N N . ASN A 1 91 ? -10.111 29.354 15.984 1.00 38.84 91 ASN A N 1
ATOM 702 C CA . ASN A 1 91 ? -10.360 30.686 16.548 1.00 38.84 91 ASN A CA 1
ATOM 703 C C . ASN A 1 91 ? -9.460 31.855 16.133 1.00 38.84 91 ASN A C 1
ATOM 705 O O . ASN A 1 91 ? -8.306 31.934 16.602 1.00 38.84 91 ASN A O 1
#